Protein AF-B4W0B9-F1 (afdb_monomer_lite)

Sequence (135 aa):
MRQKIHHAFALITPGVWGSNKLSYRYPHHPSFPHQGLKMLTDRPIPYRYRIGESRPEDAEKQDYDSRKTGRLSRGRYAVPPGSVYVFKHPLNLTWWDFPDAWFPQEGFPLKHLGCGLCLPIDIKGLPPCTTKATA

pLDDT: mean 85.54, std 13.31, range [34.97, 98.0]

Foldseek 3Di:
DPDFAFFKKFFQAWAAFDADVAGDQWQPDPLDQPPPKDKDFDDWDKDKDWPFDDDPVLVPDPPRDSVVGTDIDDIYTTTHGGMMIGHLGTPRDALVRPPLSRHYDPDDSVVVVVHRHIDHDDDPPDDDRDYPPDD

Secondary structure (DSSP, 8-state):
----BSSEEEESS-B-EE-SS-EESS--STTS--TT-EEE--S-EEE--B-----GGGTTSTT--TTT--PBPPPEEEBPTT-EEE-SS---B-GGGS-GGGS--SSS-TTTTTTT-EEE---TTPPPP------

Organism: NCBI:txid118168

Radius of gyration: 18.35 Å; chains: 1; bounding box: 59×29×52 Å

Structure (mmCIF, N/CA/C/O backbone):
data_AF-B4W0B9-F1
#
_entry.id   AF-B4W0B9-F1
#
loop_
_atom_site.group_PDB
_atom_site.id
_atom_site.type_symbol
_atom_site.label_atom_id
_atom_site.label_alt_id
_atom_site.label_comp_id
_atom_site.label_asym_id
_atom_site.label_entity_id
_atom_site.label_seq_id
_atom_site.pdbx_PDB_ins_code
_atom_site.Cartn_x
_atom_site.Cartn_y
_atom_site.Cartn_z
_atom_site.occupancy
_atom_site.B_iso_or_equiv
_atom_site.auth_seq_id
_atom_site.auth_comp_id
_atom_site.auth_asym_id
_atom_site.auth_atom_id
_atom_site.pdbx_PDB_model_num
ATOM 1 N N . MET A 1 1 ? 1.453 -15.521 5.651 1.00 62.91 1 MET A N 1
ATOM 2 C CA . MET A 1 1 ? 0.643 -14.640 6.526 1.00 62.91 1 MET A CA 1
ATOM 3 C C . MET A 1 1 ? -0.810 -15.074 6.453 1.00 62.91 1 MET A C 1
ATOM 5 O O . MET A 1 1 ? -1.377 -14.978 5.377 1.00 62.91 1 MET A O 1
ATOM 9 N N . ARG A 1 2 ? -1.377 -15.599 7.545 1.00 87.69 2 ARG A N 1
ATOM 10 C CA . ARG A 1 2 ? -2.772 -16.094 7.598 1.00 87.69 2 ARG A CA 1
ATOM 11 C C . ARG A 1 2 ? -3.696 -15.234 8.469 1.00 87.69 2 ARG A C 1
ATOM 13 O O . ARG A 1 2 ? -4.902 -15.440 8.469 1.00 87.69 2 ARG A O 1
ATOM 20 N N . GLN A 1 3 ? -3.133 -14.291 9.222 1.00 92.56 3 GLN A N 1
ATOM 21 C CA . GLN A 1 3 ? -3.895 -13.422 10.110 1.00 92.56 3 GLN A CA 1
ATOM 22 C C . GLN A 1 3 ? -4.653 -12.375 9.292 1.00 92.56 3 GLN A C 1
ATOM 24 O O . GLN A 1 3 ? -4.065 -11.693 8.449 1.00 92.56 3 GLN A O 1
ATOM 29 N N . LYS A 1 4 ? -5.959 -12.270 9.541 1.00 95.00 4 LYS A N 1
ATOM 30 C CA . LYS A 1 4 ? -6.826 -11.283 8.899 1.00 95.00 4 LYS A CA 1
ATOM 31 C C . LYS A 1 4 ? -6.591 -9.901 9.487 1.00 95.00 4 LYS A C 1
ATOM 33 O O . LYS A 1 4 ? -6.358 -9.739 10.684 1.00 95.00 4 LYS A O 1
ATOM 38 N N . ILE A 1 5 ? -6.696 -8.902 8.626 1.00 94.56 5 ILE A N 1
ATOM 39 C CA . ILE A 1 5 ? -6.656 -7.501 9.013 1.00 94.56 5 ILE A CA 1
ATOM 40 C C . ILE A 1 5 ? -8.031 -7.139 9.561 1.00 94.56 5 ILE A C 1
ATOM 42 O O . ILE A 1 5 ? -9.010 -7.115 8.820 1.00 94.56 5 ILE A O 1
ATOM 46 N N . HIS A 1 6 ? -8.107 -6.844 1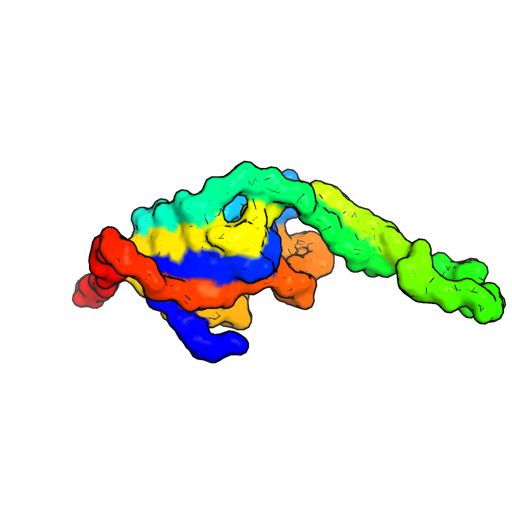0.854 1.00 93.19 6 HIS A N 1
ATOM 47 C CA . HIS A 1 6 ? -9.311 -6.277 11.449 1.00 93.19 6 HIS A CA 1
ATOM 48 C C . HIS A 1 6 ? -9.256 -4.755 11.353 1.00 93.19 6 HIS A C 1
ATOM 50 O O . HIS A 1 6 ? -9.818 -4.181 10.426 1.00 93.19 6 HIS A O 1
ATOM 56 N N . HIS A 1 7 ? -8.542 -4.103 12.268 1.00 94.75 7 HIS A N 1
ATOM 57 C CA . HIS A 1 7 ? -8.618 -2.655 12.429 1.00 94.75 7 HIS A CA 1
ATOM 58 C C . HIS A 1 7 ? -7.523 -1.884 11.686 1.00 94.75 7 HIS A C 1
ATOM 60 O O . HIS A 1 7 ? -7.801 -0.831 11.117 1.00 94.75 7 HIS A O 1
ATOM 66 N N . ALA A 1 8 ? -6.290 -2.393 11.669 1.00 96.38 8 ALA A N 1
ATOM 67 C CA . ALA A 1 8 ? -5.155 -1.694 11.082 1.00 96.38 8 ALA A CA 1
ATOM 68 C C . ALA A 1 8 ? -4.129 -2.651 10.466 1.00 96.38 8 ALA A C 1
ATOM 70 O O . ALA A 1 8 ? -4.033 -3.819 10.852 1.00 96.38 8 ALA A O 1
ATOM 71 N N . PHE A 1 9 ? -3.347 -2.140 9.516 1.00 97.06 9 PHE A N 1
ATOM 72 C CA . PHE A 1 9 ? -2.165 -2.823 8.992 1.00 97.06 9 PHE A CA 1
ATOM 73 C C . PHE A 1 9 ? -1.013 -1.851 8.732 1.00 97.06 9 PHE A C 1
ATOM 75 O O . PHE A 1 9 ? -1.236 -0.664 8.485 1.00 97.06 9 PHE A O 1
ATOM 82 N N . ALA A 1 10 ? 0.211 -2.379 8.720 1.00 97.75 10 ALA A N 1
ATOM 83 C CA . ALA A 1 10 ? 1.412 -1.685 8.266 1.00 97.75 10 ALA A CA 1
ATOM 84 C C . ALA A 1 10 ? 1.966 -2.321 6.987 1.00 97.75 10 ALA A C 1
ATOM 86 O O . ALA A 1 10 ? 2.004 -3.546 6.859 1.00 97.75 10 ALA A O 1
ATOM 87 N N . LEU A 1 11 ? 2.414 -1.490 6.046 1.00 97.69 11 LEU A N 1
ATOM 88 C CA . LEU A 1 11 ? 3.107 -1.944 4.842 1.00 97.69 11 LEU A CA 1
ATOM 89 C C . LEU A 1 11 ? 4.517 -2.447 5.170 1.00 97.69 11 LEU A C 1
ATOM 91 O O . LEU A 1 11 ? 5.279 -1.774 5.857 1.00 97.69 11 LEU A O 1
ATOM 95 N N . ILE A 1 12 ? 4.885 -3.597 4.614 1.00 96.94 12 ILE A N 1
ATOM 96 C CA . ILE A 1 12 ? 6.239 -4.169 4.667 1.00 96.94 12 ILE A CA 1
ATOM 97 C C . ILE A 1 12 ? 6.993 -3.893 3.362 1.00 96.94 12 ILE A C 1
ATOM 99 O O . ILE A 1 12 ? 8.213 -3.757 3.352 1.00 96.94 12 ILE A O 1
ATOM 103 N N . THR A 1 13 ? 6.263 -3.756 2.258 1.00 96.75 13 THR A N 1
ATOM 104 C CA . THR A 1 13 ? 6.794 -3.413 0.936 1.00 96.75 13 THR A CA 1
ATOM 105 C C . THR A 1 13 ? 6.108 -2.154 0.406 1.00 96.75 13 THR A C 1
ATOM 107 O O . THR A 1 13 ? 5.057 -1.763 0.922 1.00 96.75 13 THR A O 1
ATOM 110 N N . PRO A 1 14 ? 6.665 -1.491 -0.625 1.00 95.62 14 PRO A N 1
ATOM 111 C CA . PRO A 1 14 ? 6.023 -0.322 -1.207 1.00 95.62 14 PRO A CA 1
ATOM 112 C C . PRO A 1 14 ? 4.594 -0.627 -1.680 1.00 95.62 14 PRO A C 1
ATOM 114 O O . PRO A 1 14 ? 4.348 -1.603 -2.397 1.00 95.62 14 PRO A O 1
ATOM 117 N N . GLY A 1 15 ? 3.648 0.224 -1.286 1.00 95.19 15 GLY A N 1
ATOM 118 C CA . GLY A 1 15 ? 2.253 0.152 -1.707 1.00 95.19 15 GLY A CA 1
ATOM 119 C C . GLY A 1 15 ? 2.056 0.892 -3.023 1.00 95.19 15 GLY A C 1
ATOM 120 O O . GLY A 1 15 ? 2.220 2.112 -3.079 1.00 95.19 15 GLY A O 1
ATOM 121 N N . VAL A 1 16 ? 1.710 0.165 -4.084 1.00 93.75 16 VAL A N 1
ATOM 122 C CA . VAL A 1 16 ? 1.355 0.755 -5.380 1.00 93.75 16 VAL A CA 1
ATOM 123 C C . VAL A 1 16 ? -0.109 0.455 -5.651 1.00 93.75 16 VAL A C 1
ATOM 125 O O . VAL A 1 16 ? -0.482 -0.695 -5.873 1.00 93.75 16 VAL A O 1
ATOM 128 N N . TRP A 1 17 ? -0.924 1.503 -5.641 1.00 92.81 17 TRP A N 1
ATOM 129 C CA . TRP A 1 17 ? -2.377 1.408 -5.746 1.00 92.81 17 TRP A CA 1
ATOM 130 C C . TRP A 1 17 ? -2.881 2.212 -6.936 1.00 92.81 17 TRP A C 1
ATOM 132 O O . TRP A 1 17 ? -2.281 3.224 -7.303 1.00 92.81 17 TRP A O 1
ATOM 142 N N . GLY A 1 18 ? -4.022 1.822 -7.502 1.00 81.31 18 GLY A N 1
ATOM 143 C CA . GLY A 1 18 ? -4.681 2.628 -8.528 1.00 81.31 18 GLY A CA 1
ATOM 144 C C . GLY A 1 18 ? -4.309 2.270 -9.957 1.00 81.31 18 GLY A C 1
ATOM 145 O O . GLY A 1 18 ? -4.405 1.115 -10.348 1.00 81.31 18 GLY A O 1
ATOM 146 N N . SER A 1 19 ? -3.960 3.278 -10.761 1.00 76.81 19 SER A N 1
ATOM 147 C CA . SER A 1 19 ? -3.850 3.138 -12.216 1.00 76.81 19 SER A CA 1
ATOM 148 C C . SER A 1 19 ? -2.407 3.186 -12.718 1.00 76.81 19 SER A C 1
ATOM 150 O O . SER A 1 19 ? -1.428 3.339 -11.983 1.00 76.81 19 SER A O 1
ATOM 152 N N . ASN A 1 20 ? -2.247 3.072 -14.034 1.00 68.44 20 ASN A N 1
ATOM 153 C CA . ASN A 1 20 ? -0.931 3.101 -14.655 1.00 68.44 20 ASN A CA 1
ATOM 154 C C . ASN A 1 20 ? -0.288 4.479 -14.649 1.00 68.44 20 ASN A C 1
ATOM 156 O O . ASN A 1 20 ? 0.935 4.576 -14.546 1.00 68.44 20 ASN A O 1
ATOM 160 N N . LYS A 1 21 ? -1.095 5.534 -14.739 1.00 70.94 21 LYS A N 1
ATOM 161 C CA . LYS A 1 21 ? -0.611 6.915 -14.824 1.00 70.94 21 LYS A CA 1
ATOM 162 C C . LYS A 1 21 ? -0.321 7.500 -13.446 1.00 70.94 21 LYS A C 1
ATOM 164 O O . LYS A 1 21 ? 0.611 8.282 -13.307 1.00 70.94 21 LYS A O 1
ATOM 169 N N . LEU A 1 22 ? -1.099 7.095 -12.443 1.00 73.69 22 LEU A N 1
ATOM 170 C CA . LEU A 1 22 ? -1.046 7.645 -11.096 1.00 73.69 22 LEU A CA 1
ATOM 171 C C . LEU A 1 22 ? -1.087 6.518 -10.072 1.00 73.69 22 LEU A C 1
ATOM 173 O O . LEU A 1 22 ? -1.994 5.687 -10.089 1.00 73.69 22 LEU A O 1
ATOM 177 N N . SER A 1 23 ? -0.107 6.535 -9.174 1.00 84.62 23 SER A N 1
ATOM 178 C CA . SER A 1 23 ? -0.131 5.723 -7.966 1.00 84.62 23 SER A CA 1
ATOM 179 C C . SER A 1 23 ? -0.792 6.522 -6.853 1.00 84.62 23 SER A C 1
ATOM 181 O O . SER A 1 23 ? -0.352 7.631 -6.536 1.00 84.62 23 SER A O 1
ATOM 183 N N . TYR A 1 24 ? -1.871 5.983 -6.297 1.00 91.25 24 TYR A N 1
ATOM 184 C CA . TYR A 1 24 ? -2.615 6.618 -5.214 1.00 91.25 24 TYR A CA 1
ATOM 185 C C . TYR A 1 24 ? -2.108 6.149 -3.851 1.00 91.25 24 TYR A C 1
ATOM 187 O O . TYR A 1 24 ? -1.387 5.159 -3.734 1.00 91.25 24 TYR A O 1
ATOM 195 N N . ARG A 1 25 ? -2.522 6.844 -2.785 1.00 92.69 25 ARG A N 1
ATOM 196 C CA . ARG A 1 25 ? -2.187 6.431 -1.414 1.00 92.69 25 ARG A CA 1
ATOM 197 C C . ARG A 1 25 ? -2.973 5.204 -0.952 1.00 92.69 25 ARG A C 1
ATOM 199 O O . ARG A 1 25 ? -2.548 4.527 -0.027 1.00 92.69 25 ARG A O 1
ATOM 206 N N . TYR A 1 26 ? -4.106 4.909 -1.572 1.00 94.00 26 TYR A N 1
ATOM 207 C CA . TYR A 1 26 ? -4.925 3.728 -1.308 1.00 94.00 26 TYR A CA 1
ATOM 208 C C . TYR A 1 26 ? -5.701 3.343 -2.576 1.00 94.00 26 TYR A C 1
ATOM 210 O O . TYR A 1 26 ? -5.819 4.168 -3.486 1.00 94.00 26 TYR A O 1
ATOM 218 N N . PRO A 1 27 ? -6.242 2.118 -2.667 1.00 93.38 27 PRO A N 1
ATOM 219 C CA . PRO A 1 27 ? -7.095 1.717 -3.781 1.00 93.38 27 PRO A CA 1
ATOM 220 C C . PRO A 1 27 ? -8.335 2.609 -3.894 1.00 93.38 27 PRO A C 1
ATOM 222 O O . PRO A 1 27 ? -9.084 2.753 -2.935 1.00 93.38 27 PRO A O 1
ATOM 225 N N . HIS A 1 28 ? -8.596 3.182 -5.069 1.00 90.44 28 HIS A N 1
ATOM 226 C CA . HIS A 1 28 ? -9.819 3.962 -5.336 1.00 90.44 28 HIS A CA 1
ATOM 227 C C . HIS A 1 28 ? -11.011 3.084 -5.764 1.00 90.44 28 HIS A C 1
ATOM 229 O O . HIS A 1 28 ? -12.064 3.593 -6.134 1.00 90.44 28 HIS A O 1
ATOM 235 N N . HIS A 1 29 ? -10.854 1.759 -5.729 1.00 91.50 29 HIS A N 1
ATOM 236 C CA . HIS A 1 29 ? -11.908 0.823 -6.099 1.00 91.50 29 HIS A CA 1
ATOM 237 C C . HIS A 1 29 ? -13.073 0.873 -5.086 1.00 91.50 29 HIS A C 1
ATOM 239 O O . HIS A 1 29 ? -12.796 0.915 -3.886 1.00 91.50 29 HIS A O 1
ATOM 245 N N . PRO A 1 30 ? -14.354 0.796 -5.508 1.00 91.38 30 PRO A N 1
ATOM 246 C CA . PRO A 1 30 ? -15.508 0.904 -4.602 1.00 91.38 30 PRO A CA 1
ATOM 247 C C . PRO A 1 30 ? -15.560 -0.142 -3.480 1.00 91.38 30 PRO A C 1
ATOM 249 O O . PRO A 1 30 ? -16.153 0.098 -2.434 1.00 91.38 30 PRO A O 1
ATOM 252 N N . SER A 1 31 ? -14.938 -1.308 -3.681 1.00 91.75 31 SER A N 1
ATOM 253 C CA . SER A 1 31 ? -14.851 -2.347 -2.642 1.00 91.75 31 SER A CA 1
ATOM 254 C C . SER A 1 31 ? -13.835 -2.042 -1.536 1.00 91.75 31 SER A C 1
ATOM 256 O O . SER A 1 31 ? -13.812 -2.745 -0.528 1.00 91.75 31 SER A O 1
ATOM 258 N N . PHE A 1 32 ? -12.984 -1.026 -1.706 1.00 92.94 32 PHE A N 1
ATOM 259 C CA . PHE A 1 32 ? -12.037 -0.620 -0.677 1.00 92.94 32 PHE A CA 1
ATOM 260 C C . PHE A 1 32 ? -12.726 0.308 0.341 1.00 92.94 32 PHE A C 1
ATOM 262 O O . PHE A 1 32 ? -13.384 1.269 -0.055 1.00 92.94 32 PHE A O 1
ATOM 269 N N . PRO A 1 33 ? -12.598 0.069 1.658 1.00 92.31 33 PRO A N 1
ATOM 270 C CA . PRO A 1 33 ? -13.306 0.855 2.667 1.00 92.31 33 PRO A CA 1
ATOM 271 C C . PRO A 1 33 ? -12.681 2.247 2.858 1.00 92.31 33 PRO A C 1
ATOM 273 O O . PRO A 1 33 ? -11.799 2.446 3.692 1.00 92.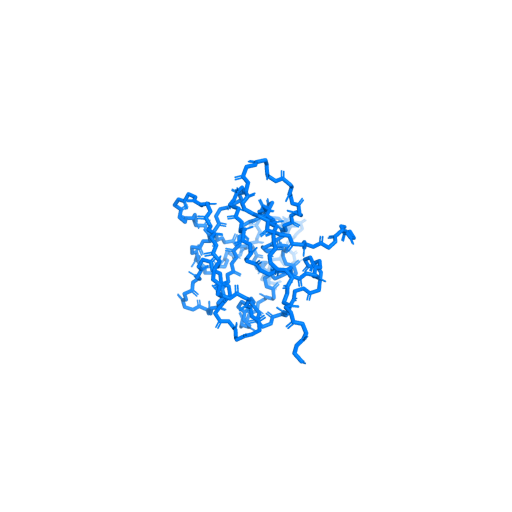31 33 PRO A O 1
ATOM 276 N N . HIS A 1 34 ? -13.168 3.238 2.105 1.00 91.19 34 HIS A N 1
ATOM 277 C CA . HIS A 1 34 ? -12.713 4.634 2.220 1.00 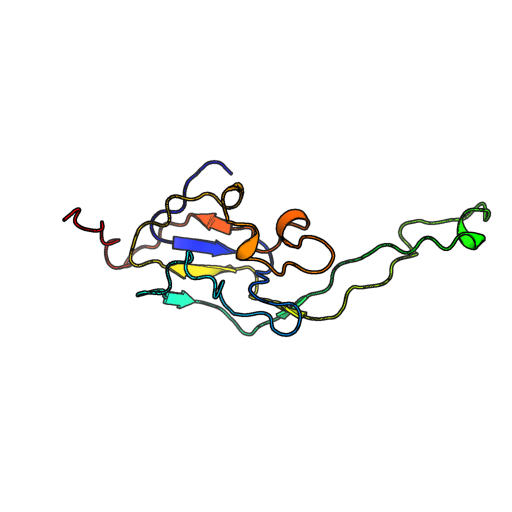91.19 34 HIS A CA 1
ATOM 278 C C . HIS A 1 34 ? -13.260 5.356 3.454 1.00 91.19 34 HIS A C 1
ATOM 280 O O . HIS A 1 34 ? -12.609 6.250 3.997 1.00 91.19 34 HIS A O 1
ATOM 286 N N . GLN A 1 35 ? -14.465 4.998 3.902 1.00 90.19 35 GLN A N 1
ATOM 287 C CA . GLN A 1 35 ? -15.151 5.735 4.959 1.00 90.19 35 GLN A CA 1
ATOM 288 C C . GLN A 1 35 ? -14.407 5.621 6.295 1.00 90.19 35 GLN A C 1
ATOM 290 O O . GLN A 1 35 ? -14.294 4.546 6.882 1.00 90.19 35 GLN A O 1
ATOM 295 N N . GLY A 1 36 ? -13.942 6.763 6.806 1.00 89.06 36 GLY A N 1
ATOM 296 C CA . GLY A 1 36 ? -13.216 6.822 8.074 1.00 89.06 36 GLY A CA 1
ATOM 297 C C . GLY A 1 36 ? -11.814 6.208 8.022 1.00 89.06 36 GLY A C 1
ATOM 298 O O . GLY A 1 36 ? -11.239 5.976 9.082 1.00 89.06 36 GLY A O 1
ATOM 299 N N . LEU A 1 37 ? -11.262 5.966 6.826 1.00 94.06 37 LEU A N 1
ATOM 300 C CA . LEU A 1 37 ? -9.870 5.564 6.659 1.00 94.06 37 LEU A CA 1
ATOM 301 C C . LEU A 1 37 ? -8.941 6.657 7.199 1.00 94.06 37 LEU A C 1
ATOM 303 O O . LEU A 1 37 ? -9.043 7.827 6.819 1.00 94.06 37 LEU A O 1
ATOM 307 N N . LYS A 1 38 ? -8.002 6.264 8.055 1.00 94.88 38 LYS A N 1
ATOM 308 C CA . LYS A 1 38 ? -6.887 7.106 8.493 1.00 94.88 38 LYS A CA 1
ATOM 309 C C . LYS A 1 38 ? -5.580 6.463 8.060 1.00 94.88 38 LYS A C 1
ATOM 311 O O . LYS A 1 38 ? -5.479 5.241 7.977 1.00 94.88 38 LYS A O 1
ATOM 316 N N . MET A 1 39 ? -4.590 7.294 7.763 1.00 95.50 39 MET A N 1
ATOM 317 C CA . MET A 1 39 ? -3.291 6.825 7.303 1.00 95.50 39 MET A CA 1
ATOM 318 C C . MET A 1 39 ? -2.176 7.657 7.914 1.00 95.50 39 MET A C 1
ATOM 320 O O . MET A 1 39 ? -2.244 8.886 7.889 1.00 95.50 39 MET A O 1
ATOM 324 N N . LEU A 1 40 ? -1.150 6.974 8.408 1.00 96.06 40 LEU A N 1
ATOM 325 C CA . LEU A 1 40 ? 0.126 7.567 8.778 1.00 96.06 40 LEU A CA 1
ATOM 326 C C . LEU A 1 40 ? 1.157 7.109 7.748 1.00 96.06 40 LEU A C 1
ATOM 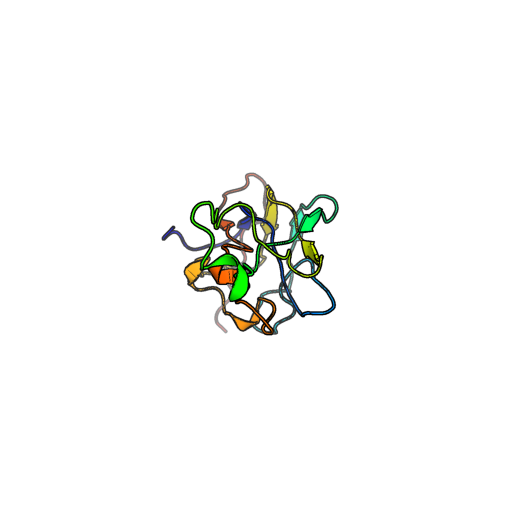328 O O . LEU A 1 40 ? 1.448 5.922 7.641 1.00 96.06 40 LEU A O 1
ATOM 332 N N . THR A 1 41 ? 1.661 8.040 6.948 1.00 96.81 41 THR A N 1
ATOM 333 C CA . THR A 1 41 ? 2.605 7.766 5.859 1.00 96.81 41 THR A CA 1
ATOM 334 C C . THR A 1 41 ? 3.577 8.925 5.741 1.00 96.81 41 THR A C 1
ATOM 336 O O . THR A 1 41 ? 3.190 10.079 5.931 1.00 96.81 41 THR A O 1
ATOM 339 N N . ASP A 1 42 ? 4.815 8.619 5.371 1.00 96.12 42 ASP A N 1
ATOM 340 C CA . ASP A 1 42 ? 5.786 9.625 4.949 1.00 96.12 42 ASP A CA 1
ATOM 341 C C . ASP A 1 42 ? 5.545 10.027 3.476 1.00 96.12 42 ASP A C 1
ATOM 343 O O . ASP A 1 42 ? 4.568 9.604 2.835 1.00 96.12 42 ASP A O 1
ATOM 347 N N . ARG A 1 43 ? 6.430 10.864 2.932 1.00 95.31 43 ARG A N 1
ATOM 348 C CA . ARG A 1 43 ? 6.470 11.271 1.530 1.00 95.31 43 ARG A CA 1
ATOM 349 C C . ARG A 1 43 ? 6.548 10.048 0.605 1.00 95.31 43 ARG A C 1
ATOM 351 O O . ARG A 1 43 ? 7.201 9.056 0.927 1.00 95.31 43 ARG A O 1
ATOM 358 N N . PRO A 1 44 ? 5.903 10.116 -0.572 1.00 94.44 44 PRO A N 1
ATOM 359 C CA . PRO A 1 44 ? 5.957 9.031 -1.539 1.00 94.44 44 PRO A CA 1
ATOM 360 C C . PRO A 1 44 ? 7.388 8.792 -2.033 1.00 94.44 44 PRO A C 1
ATOM 362 O O . PRO A 1 44 ? 8.134 9.740 -2.281 1.00 94.44 44 PRO A O 1
ATOM 365 N N . ILE A 1 45 ? 7.740 7.524 -2.247 1.00 94.88 45 ILE A N 1
ATOM 366 C CA . ILE A 1 45 ? 9.073 7.106 -2.705 1.00 94.88 45 ILE A CA 1
ATOM 367 C C . ILE A 1 45 ? 9.047 6.659 -4.171 1.00 94.88 45 ILE A C 1
ATOM 369 O O . ILE A 1 45 ? 8.028 6.136 -4.628 1.00 94.88 45 ILE A O 1
ATOM 373 N N . PRO A 1 46 ? 10.136 6.835 -4.939 1.00 93.12 46 PRO A N 1
ATOM 374 C CA . PRO A 1 46 ? 10.228 6.267 -6.276 1.00 93.12 46 PRO A CA 1
ATOM 375 C C . PRO A 1 46 ? 10.297 4.734 -6.206 1.00 93.12 46 PRO A C 1
ATOM 377 O O . PRO A 1 46 ? 11.034 4.162 -5.409 1.00 93.12 46 PRO A O 1
ATOM 380 N N . TYR A 1 47 ? 9.556 4.065 -7.082 1.00 91.12 47 TYR A N 1
ATOM 381 C CA . TYR A 1 47 ? 9.507 2.614 -7.205 1.00 91.12 47 TYR A CA 1
ATOM 382 C C . TYR A 1 47 ? 9.650 2.194 -8.671 1.00 91.12 47 TYR A C 1
ATOM 384 O O . TYR A 1 47 ? 8.977 2.726 -9.564 1.00 91.12 47 TYR A O 1
ATOM 392 N N . ARG A 1 48 ? 10.547 1.233 -8.910 1.00 89.50 48 ARG A N 1
ATOM 393 C CA . ARG A 1 48 ? 10.792 0.563 -10.193 1.00 89.50 48 ARG A CA 1
ATOM 394 C C . ARG A 1 48 ? 11.106 -0.904 -9.929 1.00 89.50 48 ARG A C 1
ATOM 396 O O . ARG A 1 48 ? 11.737 -1.223 -8.926 1.00 89.50 48 ARG A O 1
ATOM 403 N N . TYR A 1 49 ? 10.720 -1.771 -10.853 1.00 86.12 49 TYR A N 1
ATOM 404 C CA . TYR A 1 49 ? 11.075 -3.188 -10.835 1.00 86.12 49 TYR A CA 1
ATOM 405 C C . TYR A 1 49 ? 11.831 -3.560 -12.112 1.00 86.12 49 TYR A C 1
ATOM 407 O O . TYR A 1 49 ? 11.765 -2.847 -13.116 1.00 86.12 49 TYR A O 1
ATOM 415 N N . ARG A 1 50 ? 12.587 -4.658 -12.070 1.00 84.75 50 ARG A N 1
ATOM 416 C CA . ARG A 1 50 ? 13.279 -5.191 -13.250 1.00 84.75 50 ARG A CA 1
ATOM 417 C C . ARG A 1 50 ? 12.288 -5.994 -14.085 1.00 84.75 50 ARG A C 1
ATOM 419 O O . ARG A 1 50 ? 11.587 -6.838 -13.541 1.00 84.75 50 ARG A O 1
ATOM 426 N N . ILE A 1 51 ? 12.236 -5.718 -15.384 1.00 78.81 51 ILE A N 1
ATOM 427 C CA . ILE A 1 51 ? 11.362 -6.427 -16.333 1.00 78.81 51 ILE A CA 1
ATOM 428 C C . ILE A 1 51 ? 12.098 -7.619 -16.973 1.00 78.81 51 ILE A C 1
ATOM 430 O O . ILE A 1 51 ? 11.456 -8.527 -17.488 1.00 78.81 51 ILE A O 1
ATOM 434 N N . GLY A 1 52 ? 13.433 -7.654 -16.876 1.00 72.44 52 GLY A N 1
ATOM 435 C CA . GLY A 1 52 ? 14.268 -8.570 -17.655 1.00 72.44 52 GLY A CA 1
ATOM 436 C C . GLY A 1 52 ? 14.320 -8.128 -19.121 1.00 72.44 52 GLY A C 1
ATOM 437 O O . GLY A 1 52 ? 13.361 -7.569 -19.650 1.00 72.44 52 GLY A O 1
ATOM 438 N N . GLU A 1 53 ? 15.466 -8.298 -19.770 1.00 66.00 53 GLU A N 1
ATOM 439 C CA . GLU A 1 53 ? 15.597 -8.087 -21.215 1.00 66.00 53 GLU A CA 1
ATOM 440 C C . GLU A 1 53 ? 16.705 -9.005 -21.726 1.00 66.00 53 GLU A C 1
ATOM 442 O O . GLU A 1 53 ? 17.883 -8.685 -21.613 1.00 66.00 53 GLU A O 1
ATOM 447 N N . SER A 1 54 ? 16.330 -10.174 -22.240 1.00 56.97 54 SER A N 1
ATOM 448 C CA . SER A 1 54 ? 17.257 -11.051 -22.954 1.00 56.97 54 SER A CA 1
ATOM 449 C C . SER A 1 54 ? 17.185 -10.682 -24.430 1.00 56.97 54 SER A C 1
ATOM 451 O O . SER A 1 54 ? 16.157 -10.909 -25.069 1.00 56.97 54 SER A O 1
ATOM 453 N N . ARG A 1 55 ? 18.244 -10.077 -24.979 1.00 63.06 55 ARG A N 1
ATOM 454 C CA . ARG A 1 55 ? 18.353 -9.929 -26.433 1.00 63.06 55 ARG A CA 1
ATOM 455 C C . ARG A 1 55 ? 18.750 -11.284 -27.030 1.00 63.06 55 ARG A C 1
ATOM 457 O O . ARG A 1 55 ? 19.592 -11.955 -26.434 1.00 63.06 55 ARG A O 1
ATOM 464 N N . PRO A 1 56 ? 18.191 -11.693 -28.183 1.00 62.25 56 PRO A N 1
ATOM 465 C CA . PRO A 1 56 ? 18.533 -12.974 -28.816 1.00 62.25 56 PRO A CA 1
ATOM 466 C C . PRO A 1 56 ? 20.044 -13.127 -29.055 1.00 62.25 56 PRO A C 1
ATOM 468 O O . PRO A 1 56 ? 20.625 -14.172 -28.804 1.00 62.25 56 PRO A O 1
ATOM 471 N N . GLU A 1 57 ? 20.680 -12.027 -29.445 1.00 65.81 57 GLU A N 1
ATOM 472 C CA . GLU A 1 57 ? 22.116 -11.858 -29.706 1.00 65.81 57 GLU A CA 1
ATOM 473 C C . GLU A 1 57 ? 23.020 -11.967 -28.461 1.00 65.81 57 GLU A C 1
ATOM 475 O O . GLU A 1 57 ? 24.231 -12.154 -28.586 1.00 65.81 57 GLU A O 1
ATOM 480 N N . ASP A 1 58 ? 22.459 -11.886 -27.251 1.00 60.94 58 ASP A N 1
ATOM 481 C CA . ASP A 1 58 ? 23.210 -12.072 -26.006 1.00 60.94 58 ASP A CA 1
ATOM 482 C C . ASP A 1 58 ? 23.154 -13.521 -25.492 1.00 60.94 58 ASP A C 1
ATOM 484 O O . ASP A 1 58 ? 23.978 -13.886 -24.659 1.00 60.94 58 ASP A O 1
ATOM 488 N N . ALA A 1 59 ? 22.248 -14.364 -26.009 1.00 61.62 59 ALA A N 1
ATOM 489 C CA . ALA A 1 59 ? 22.108 -15.765 -25.595 1.00 61.62 59 ALA A CA 1
ATOM 490 C C . ALA A 1 59 ? 23.237 -16.680 -26.115 1.00 61.62 59 ALA A C 1
ATOM 492 O O . ALA A 1 59 ? 23.492 -17.728 -25.526 1.00 61.62 59 ALA A O 1
ATOM 493 N N . GLU A 1 60 ? 23.922 -16.286 -27.195 1.00 63.84 60 GLU A N 1
ATOM 494 C CA . GLU A 1 60 ? 25.013 -17.061 -27.811 1.00 63.84 60 GLU A CA 1
ATOM 495 C C . GLU A 1 60 ? 26.404 -16.736 -27.236 1.00 63.84 60 GLU A C 1
ATOM 497 O O . GLU A 1 60 ? 27.373 -17.453 -27.495 1.00 63.84 60 GLU A O 1
ATOM 502 N N . LYS A 1 61 ? 26.540 -15.676 -26.427 1.00 66.75 61 LYS A N 1
ATOM 503 C CA . LYS A 1 61 ? 27.820 -15.324 -25.796 1.00 66.75 61 LYS A CA 1
ATOM 504 C C . LYS A 1 61 ? 28.056 -16.217 -24.578 1.00 66.75 61 LYS A C 1
ATOM 506 O O . LYS A 1 61 ? 27.253 -16.226 -23.650 1.00 66.75 61 LYS A O 1
ATOM 511 N N . GLN A 1 62 ? 29.202 -16.903 -24.539 1.00 63.22 62 GLN A N 1
ATOM 512 C CA . GLN A 1 62 ? 29.607 -17.782 -23.425 1.00 63.22 62 GLN A CA 1
ATOM 513 C C . GLN A 1 62 ? 29.635 -17.089 -22.046 1.00 63.22 62 GLN A C 1
ATOM 515 O O . GLN A 1 62 ? 29.587 -17.775 -21.031 1.00 63.22 62 GLN A O 1
ATOM 520 N N . ASP A 1 63 ? 29.672 -15.753 -22.005 1.00 65.50 63 ASP A N 1
ATOM 521 C CA . ASP A 1 63 ? 29.739 -14.938 -20.783 1.00 65.50 63 ASP A CA 1
ATOM 522 C C . ASP A 1 63 ? 28.409 -14.202 -20.475 1.00 65.50 63 ASP A C 1
ATOM 524 O O . ASP A 1 63 ? 28.383 -13.131 -19.861 1.00 65.50 63 ASP A O 1
ATOM 528 N N . TYR A 1 64 ? 27.276 -14.739 -20.957 1.00 62.22 64 TYR A N 1
ATOM 529 C CA . TYR A 1 64 ? 25.942 -14.184 -20.707 1.00 62.22 64 TYR A CA 1
ATOM 530 C C . TYR A 1 64 ? 25.584 -14.210 -19.213 1.00 62.22 64 TYR A C 1
ATOM 532 O O . TYR A 1 64 ? 25.214 -15.241 -18.648 1.00 62.22 64 TYR A O 1
ATOM 540 N N . ASP A 1 65 ? 25.624 -13.041 -18.571 1.00 63.50 65 ASP A N 1
ATOM 541 C CA . ASP A 1 65 ? 25.116 -12.857 -17.213 1.00 63.50 65 ASP A CA 1
ATOM 542 C C . ASP A 1 65 ? 23.691 -12.286 -17.249 1.00 63.50 65 ASP A C 1
ATOM 544 O O . ASP A 1 65 ? 23.467 -11.080 -17.412 1.00 63.50 65 ASP A O 1
ATOM 548 N N . SER A 1 66 ? 22.710 -13.164 -17.039 1.00 58.34 66 SER A N 1
ATOM 549 C CA . SER A 1 66 ? 21.286 -12.814 -16.903 1.00 58.34 66 SER A CA 1
ATOM 550 C C . SER A 1 66 ? 20.995 -11.783 -15.799 1.00 58.34 66 SER A C 1
ATOM 552 O O . SER A 1 66 ? 19.921 -11.184 -15.786 1.00 58.34 66 SER A O 1
ATOM 554 N N . ARG A 1 67 ? 21.937 -11.529 -14.875 1.00 60.16 67 ARG A N 1
ATOM 555 C CA . ARG A 1 67 ? 21.805 -10.499 -13.830 1.00 60.16 67 ARG A CA 1
ATOM 556 C C . ARG A 1 67 ? 22.262 -9.109 -14.285 1.00 60.16 67 ARG A C 1
ATOM 558 O O . ARG A 1 67 ? 21.889 -8.126 -13.643 1.00 60.16 67 ARG A O 1
ATOM 565 N N . LYS A 1 68 ? 23.049 -9.010 -15.366 1.00 59.50 68 LYS A N 1
ATOM 566 C CA . LYS A 1 68 ? 23.553 -7.737 -15.928 1.00 59.50 68 LYS A CA 1
ATOM 567 C C . LYS A 1 68 ? 22.604 -7.107 -16.944 1.00 59.50 68 LYS A C 1
ATOM 569 O O . LYS A 1 68 ? 22.696 -5.910 -17.201 1.00 59.50 68 LYS A O 1
ATOM 574 N N . THR A 1 69 ? 21.678 -7.882 -17.496 1.00 56.84 69 THR A N 1
ATOM 575 C CA . THR A 1 69 ? 20.713 -7.426 -18.498 1.00 56.84 69 THR A CA 1
ATOM 576 C C . THR A 1 69 ? 19.340 -7.244 -17.852 1.00 56.84 69 THR A C 1
ATOM 578 O O . THR A 1 69 ? 18.740 -8.169 -17.312 1.00 56.84 69 THR A O 1
ATOM 581 N N . GLY A 1 70 ? 18.827 -6.012 -17.830 1.00 68.50 70 GLY A N 1
ATOM 582 C CA . GLY A 1 70 ? 17.521 -5.772 -17.223 1.00 68.50 70 GLY A CA 1
ATOM 583 C C . GLY A 1 70 ? 17.031 -4.345 -17.359 1.00 68.50 70 GLY A C 1
ATOM 584 O O . GLY A 1 70 ? 17.409 -3.467 -16.581 1.00 68.50 70 GLY A O 1
ATOM 585 N N . ARG A 1 71 ? 16.103 -4.133 -18.294 1.00 80.44 71 ARG A N 1
ATOM 586 C CA . ARG A 1 71 ? 15.349 -2.885 -18.388 1.00 80.44 71 ARG A CA 1
ATOM 587 C C . ARG A 1 71 ? 14.540 -2.664 -17.112 1.00 80.44 71 ARG A C 1
ATOM 589 O O . ARG A 1 71 ? 13.804 -3.545 -16.655 1.00 80.44 71 ARG A O 1
ATOM 596 N N . LEU A 1 72 ? 14.663 -1.472 -16.536 1.00 83.50 72 LEU A N 1
ATOM 597 C CA . LEU A 1 72 ? 13.807 -1.050 -15.432 1.00 83.50 72 LEU A CA 1
ATOM 598 C C . LEU A 1 72 ? 12.421 -0.673 -15.952 1.00 83.50 72 LEU A C 1
ATOM 600 O O . LEU A 1 72 ? 12.271 -0.104 -17.033 1.00 83.50 72 LEU A O 1
ATOM 604 N N . SER A 1 73 ? 11.406 -0.931 -15.138 1.00 84.88 73 SER A N 1
ATOM 605 C CA . SER A 1 73 ? 10.053 -0.463 -15.390 1.00 84.88 73 SER A CA 1
ATOM 606 C C . SER A 1 73 ? 9.976 1.064 -15.421 1.00 84.88 73 SER A C 1
ATOM 608 O O . SER A 1 73 ? 10.851 1.786 -14.919 1.00 84.88 73 SER A O 1
ATOM 610 N N . ARG A 1 74 ? 8.855 1.576 -15.945 1.00 83.50 74 ARG A N 1
ATOM 611 C CA . ARG A 1 74 ? 8.493 2.985 -15.770 1.00 83.50 74 ARG A CA 1
ATOM 612 C C . ARG A 1 74 ? 8.476 3.324 -14.277 1.00 83.50 74 ARG A C 1
ATOM 614 O O . ARG A 1 74 ? 7.918 2.568 -13.479 1.00 83.50 74 ARG A O 1
ATOM 621 N N . GLY A 1 75 ? 9.096 4.451 -13.926 1.00 85.75 75 GLY A N 1
ATOM 622 C CA . GLY A 1 75 ? 9.102 4.977 -12.563 1.00 85.75 75 GLY A CA 1
ATOM 623 C C . GLY A 1 75 ? 7.699 5.317 -12.086 1.00 85.75 75 GLY A C 1
ATOM 624 O O . GLY A 1 75 ? 6.895 5.865 -12.840 1.00 85.75 75 GLY A O 1
ATOM 625 N N . ARG A 1 76 ? 7.412 4.974 -10.833 1.00 87.38 76 ARG A N 1
ATOM 626 C CA . ARG A 1 76 ? 6.157 5.285 -10.148 1.00 87.38 76 ARG A CA 1
ATOM 627 C C . ARG A 1 76 ? 6.476 5.844 -8.774 1.00 87.38 76 ARG A C 1
ATOM 629 O O . ARG A 1 76 ? 7.500 5.497 -8.201 1.00 87.38 76 ARG A O 1
ATOM 636 N N . TYR A 1 77 ? 5.592 6.668 -8.240 1.00 91.19 77 TYR A N 1
ATOM 637 C CA . TYR A 1 77 ? 5.604 6.951 -6.811 1.00 91.19 77 TYR A CA 1
ATOM 638 C C . TYR A 1 77 ? 4.874 5.830 -6.075 1.00 91.19 77 TYR A C 1
ATOM 640 O O . TYR A 1 77 ? 3.895 5.298 -6.583 1.00 91.19 77 TYR A O 1
ATOM 648 N N . ALA A 1 78 ? 5.348 5.433 -4.908 1.00 94.38 78 ALA A N 1
ATOM 649 C CA . ALA A 1 78 ? 4.734 4.401 -4.088 1.00 94.38 78 ALA A CA 1
ATOM 650 C C . ALA A 1 78 ? 4.588 4.904 -2.656 1.00 94.38 78 ALA A C 1
ATOM 652 O O . ALA A 1 78 ? 5.348 5.764 -2.201 1.00 94.38 78 ALA A O 1
ATOM 653 N N . VAL A 1 79 ? 3.612 4.348 -1.949 1.00 96.75 79 VAL A N 1
ATOM 654 C CA . VAL A 1 79 ? 3.504 4.518 -0.504 1.00 96.75 79 VAL A CA 1
ATOM 655 C C . VAL A 1 79 ? 4.675 3.769 0.138 1.00 96.75 79 VAL A C 1
ATOM 657 O O . VAL A 1 79 ? 4.865 2.589 -0.181 1.00 96.75 79 VAL A O 1
ATOM 660 N N . PRO A 1 80 ? 5.491 4.416 0.986 1.00 97.06 80 PRO A N 1
ATOM 661 C CA . PRO A 1 80 ? 6.671 3.776 1.543 1.00 97.06 80 PRO A CA 1
ATOM 662 C C . PRO A 1 80 ? 6.306 2.626 2.497 1.00 97.06 80 PRO A C 1
ATOM 664 O O . PRO A 1 80 ? 5.254 2.672 3.151 1.00 97.06 80 PRO A O 1
ATOM 667 N N . PRO A 1 81 ? 7.180 1.610 2.625 1.00 97.44 81 PRO A N 1
ATOM 668 C CA . PRO A 1 81 ? 7.125 0.661 3.733 1.00 97.44 81 PRO A CA 1
ATOM 669 C C . PRO A 1 81 ? 7.060 1.382 5.086 1.00 97.44 81 PRO A C 1
ATOM 671 O O . PRO A 1 81 ? 7.583 2.483 5.237 1.00 97.44 81 PRO A O 1
ATOM 674 N N . GLY A 1 82 ? 6.405 0.768 6.066 1.00 97.31 82 GLY A N 1
ATOM 675 C CA . GLY A 1 82 ? 6.140 1.363 7.377 1.00 97.31 82 GLY A CA 1
ATOM 676 C C . GLY A 1 82 ? 4.887 2.240 7.428 1.00 97.31 82 GLY A C 1
ATOM 677 O O . GLY A 1 82 ? 4.445 2.590 8.518 1.00 97.31 82 GLY A O 1
ATOM 678 N N . SER A 1 83 ? 4.267 2.556 6.286 1.00 98.00 83 SER A N 1
ATOM 679 C CA . SER A 1 83 ? 2.998 3.292 6.283 1.00 98.00 83 SER A CA 1
ATOM 680 C C . SER A 1 83 ? 1.879 2.463 6.902 1.00 98.00 83 SER A C 1
ATOM 682 O O . SER A 1 83 ? 1.724 1.277 6.596 1.00 98.00 83 SER A O 1
ATOM 684 N N . VAL A 1 84 ? 1.080 3.108 7.746 1.00 97.81 84 VAL A N 1
ATOM 685 C CA . VAL A 1 84 ? 0.020 2.485 8.539 1.00 97.81 84 VAL A CA 1
ATOM 686 C C . VAL A 1 84 ? -1.344 2.937 8.045 1.00 97.81 84 VAL A C 1
ATOM 688 O O . VAL A 1 84 ? -1.584 4.129 7.862 1.00 97.81 84 VAL A O 1
ATOM 691 N N . TYR A 1 85 ? -2.250 1.977 7.887 1.00 97.06 85 TYR A N 1
ATOM 692 C CA . TYR A 1 85 ? -3.642 2.180 7.506 1.00 97.06 85 TYR A CA 1
ATOM 693 C C . TYR A 1 85 ? -4.531 1.753 8.667 1.00 97.06 85 TYR A C 1
ATOM 695 O O . TYR A 1 85 ? -4.358 0.659 9.199 1.00 97.06 85 TYR A O 1
ATOM 703 N N . VAL A 1 86 ? -5.486 2.602 9.042 1.00 96.50 86 VAL A N 1
ATOM 704 C CA . VAL A 1 86 ? -6.457 2.347 10.112 1.00 96.50 86 VAL A CA 1
ATOM 705 C C . VAL A 1 86 ? -7.863 2.475 9.544 1.00 96.50 86 VAL A C 1
ATOM 707 O O . VAL A 1 86 ? -8.231 3.510 8.982 1.00 96.50 86 VAL A O 1
ATOM 710 N N . PHE A 1 87 ? -8.655 1.422 9.705 1.00 95.00 87 PHE A N 1
ATOM 711 C CA . PHE A 1 87 ? -10.001 1.305 9.171 1.00 95.00 87 PHE A CA 1
ATOM 712 C C . PHE A 1 87 ? -11.046 1.492 10.260 1.00 95.00 87 PHE A C 1
ATOM 714 O O . PHE A 1 87 ? -10.960 0.921 11.347 1.00 95.00 87 PHE A O 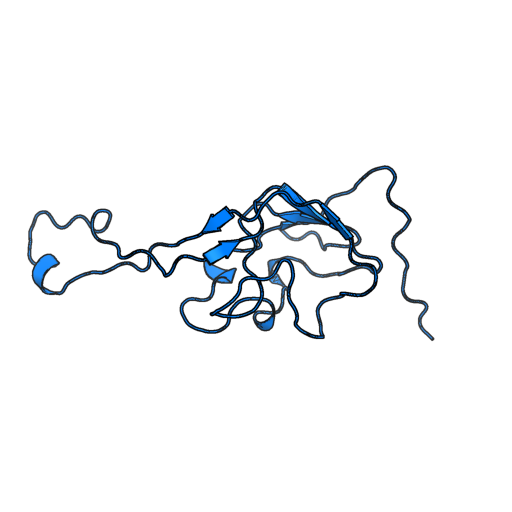1
ATOM 721 N N . LYS A 1 88 ? -12.106 2.233 9.930 1.00 92.88 88 LYS A N 1
ATOM 722 C CA . LYS A 1 88 ? -13.279 2.353 10.802 1.00 92.88 88 LYS A CA 1
ATOM 723 C C . LYS A 1 88 ? -13.964 1.000 11.024 1.00 92.88 88 LYS A C 1
ATOM 725 O O . LYS A 1 88 ? -14.358 0.693 12.144 1.00 92.88 88 LYS A O 1
ATOM 730 N N . HIS A 1 89 ? -14.088 0.208 9.961 1.00 92.12 89 HIS A N 1
ATOM 731 C CA . HIS A 1 89 ? -14.745 -1.099 9.945 1.00 92.12 89 HIS A CA 1
ATOM 732 C C . HIS A 1 89 ? -13.731 -2.210 9.669 1.00 92.12 89 HIS A C 1
ATOM 734 O O . HIS A 1 89 ? -12.740 -1.947 8.985 1.00 92.12 89 HIS A O 1
ATOM 740 N N . PRO A 1 90 ? -13.973 -3.441 10.149 1.00 92.06 90 PRO A N 1
ATOM 741 C CA . PRO A 1 90 ? -13.007 -4.512 9.990 1.00 92.06 90 PRO A CA 1
ATOM 742 C C . PRO A 1 90 ? -12.845 -4.897 8.515 1.00 92.06 90 PRO A C 1
ATOM 744 O O . PRO A 1 90 ? -13.841 -5.137 7.830 1.00 92.06 90 PRO A O 1
ATOM 747 N N . LEU A 1 91 ? -11.600 -4.972 8.032 1.00 92.81 91 LEU A N 1
ATOM 748 C CA . LEU A 1 91 ? -11.320 -5.342 6.639 1.00 92.81 91 LEU A CA 1
ATOM 749 C C . LEU A 1 91 ? -11.598 -6.832 6.385 1.00 92.81 91 LEU A C 1
ATOM 751 O O . LEU A 1 91 ? -12.118 -7.191 5.336 1.00 92.81 91 LEU A O 1
ATOM 755 N N . ASN A 1 92 ? -11.283 -7.692 7.358 1.00 94.50 92 ASN A N 1
ATOM 756 C CA . ASN A 1 92 ? -11.472 -9.149 7.352 1.00 94.50 92 ASN A CA 1
ATOM 757 C C . ASN A 1 92 ? -10.799 -9.899 6.187 1.00 94.50 92 ASN A C 1
ATOM 759 O O . ASN A 1 92 ? -11.151 -11.047 5.903 1.00 94.50 92 ASN A O 1
ATOM 763 N N . LEU A 1 93 ? -9.800 -9.281 5.560 1.00 95.06 93 LEU A N 1
ATOM 764 C CA . LEU A 1 93 ? -9.001 -9.851 4.477 1.00 95.06 93 LEU A CA 1
ATOM 765 C C . LEU A 1 93 ? -7.558 -10.050 4.937 1.00 95.06 93 LEU A C 1
ATOM 767 O O . LEU A 1 93 ? -7.052 -9.297 5.774 1.00 95.06 93 LEU A O 1
ATOM 771 N N . THR A 1 94 ? -6.881 -11.047 4.378 1.00 95.81 94 THR A N 1
ATOM 772 C CA . THR A 1 94 ? -5.415 -11.079 4.370 1.00 95.81 94 THR A CA 1
ATOM 773 C C . THR A 1 94 ? -4.896 -10.366 3.119 1.00 95.81 94 THR A C 1
ATOM 775 O O . THR A 1 94 ? -5.650 -10.140 2.175 1.00 95.81 94 THR A O 1
ATOM 778 N N . TRP A 1 95 ? -3.601 -10.039 3.069 1.00 95.38 95 TRP A N 1
ATOM 779 C CA . TRP A 1 95 ? -3.000 -9.469 1.854 1.00 95.38 95 TRP A CA 1
ATOM 780 C C . TRP A 1 95 ? -3.182 -10.369 0.616 1.00 95.38 95 TRP A C 1
ATOM 782 O O . TRP A 1 95 ? -3.374 -9.871 -0.492 1.00 95.38 95 TRP A O 1
ATOM 792 N N . TRP A 1 96 ? -3.180 -11.694 0.799 1.00 94.25 96 TRP A N 1
ATOM 793 C CA . TRP A 1 96 ? -3.410 -12.649 -0.291 1.00 94.25 96 TRP A CA 1
ATOM 794 C C . TRP A 1 96 ? -4.806 -12.492 -0.903 1.00 94.25 96 TRP A C 1
ATOM 796 O O . TRP A 1 96 ? -4.953 -12.581 -2.122 1.00 94.25 96 TRP A O 1
ATOM 806 N N . ASP A 1 97 ? -5.791 -12.158 -0.067 1.00 95.19 97 ASP A N 1
ATOM 807 C CA . ASP A 1 97 ? -7.199 -12.001 -0.441 1.00 95.19 97 ASP A CA 1
ATOM 808 C C . ASP A 1 97 ? -7.524 -10.609 -1.006 1.00 95.19 97 ASP A C 1
ATOM 810 O O . ASP A 1 97 ? -8.675 -10.334 -1.345 1.00 95.19 97 ASP A O 1
ATOM 814 N N . PHE A 1 98 ? -6.547 -9.697 -1.092 1.00 94.50 98 PHE A N 1
ATOM 815 C CA . PHE A 1 98 ? -6.790 -8.374 -1.665 1.00 94.50 98 PHE A CA 1
ATOM 816 C C . PHE A 1 98 ? -7.212 -8.509 -3.132 1.00 94.50 98 PHE A C 1
ATOM 818 O O . PHE A 1 98 ? -6.487 -9.149 -3.898 1.00 94.50 98 PHE A O 1
ATOM 825 N N . PRO A 1 99 ? -8.336 -7.898 -3.549 1.00 93.50 99 PRO A N 1
ATOM 826 C CA . PRO A 1 99 ? -8.763 -7.917 -4.938 1.00 93.50 99 PRO A CA 1
ATOM 827 C C . PRO A 1 99 ? -7.666 -7.389 -5.853 1.00 93.50 99 PRO A C 1
ATOM 829 O O . PRO A 1 99 ? -7.108 -6.320 -5.597 1.00 93.50 99 PRO A O 1
ATOM 832 N N . ASP A 1 100 ? -7.396 -8.088 -6.953 1.00 91.88 100 ASP A N 1
ATOM 833 C CA . ASP A 1 100 ? -6.364 -7.645 -7.890 1.00 91.88 100 ASP A CA 1
ATOM 834 C C . ASP A 1 100 ? -6.686 -6.250 -8.431 1.00 91.88 100 ASP A C 1
ATOM 836 O O . ASP A 1 100 ? -5.780 -5.433 -8.547 1.00 91.88 100 ASP A O 1
ATOM 840 N N . ALA A 1 101 ? -7.975 -5.924 -8.609 1.00 91.75 101 ALA A N 1
ATOM 841 C CA . ALA A 1 101 ? -8.491 -4.607 -9.003 1.00 91.75 101 ALA A CA 1
ATOM 842 C C . ALA A 1 101 ? -8.064 -3.432 -8.094 1.00 91.75 101 ALA A C 1
ATOM 844 O O . ALA A 1 101 ? -8.233 -2.271 -8.465 1.00 91.75 101 ALA A O 1
ATOM 845 N N . TRP A 1 102 ? -7.528 -3.696 -6.899 1.00 92.62 102 TRP A N 1
ATOM 846 C CA . TRP A 1 102 ? -6.946 -2.662 -6.036 1.00 92.62 102 TRP A CA 1
ATOM 847 C C . TRP A 1 102 ? -5.566 -2.187 -6.511 1.00 92.62 102 TRP A C 1
ATOM 849 O O . TRP A 1 102 ? -5.132 -1.079 -6.174 1.00 92.62 102 TRP A O 1
ATOM 859 N N . PHE A 1 103 ? -4.892 -3.012 -7.308 1.00 92.44 103 PHE A N 1
ATOM 860 C CA . PHE A 1 103 ? -3.581 -2.764 -7.889 1.0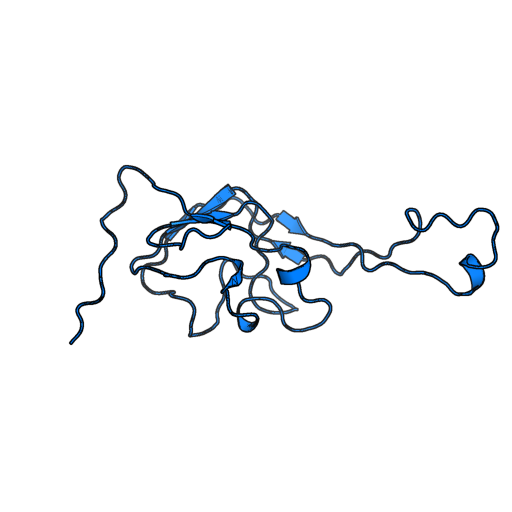0 92.44 103 PHE A CA 1
ATOM 861 C C . PHE A 1 103 ? -3.705 -2.297 -9.351 1.00 92.44 103 PHE A C 1
ATOM 863 O O . PHE A 1 103 ? -4.725 -2.546 -10.002 1.00 92.44 103 PHE A O 1
ATOM 870 N N . PRO A 1 104 ? -2.660 -1.659 -9.910 1.00 89.56 104 PRO A N 1
ATOM 871 C CA . PRO A 1 104 ? -2.605 -1.359 -11.339 1.00 89.56 104 PRO A CA 1
ATOM 872 C C . PRO A 1 104 ? -2.761 -2.617 -12.204 1.00 89.56 104 PRO A C 1
ATOM 874 O O . PRO A 1 104 ? -2.023 -3.582 -12.023 1.00 89.56 104 PRO A O 1
ATOM 877 N N . GLN A 1 105 ? -3.708 -2.578 -13.148 1.00 82.69 105 GLN A N 1
ATOM 878 C CA . GLN A 1 105 ? -4.106 -3.733 -13.970 1.00 82.69 105 GLN A CA 1
ATOM 879 C C . GLN A 1 105 ? -3.308 -3.920 -15.267 1.00 82.69 105 GLN A C 1
ATOM 881 O O . GLN A 1 105 ? -3.383 -4.984 -15.868 1.00 82.69 105 GLN A O 1
ATOM 886 N N . GLU A 1 106 ? -2.570 -2.912 -15.743 1.00 73.62 106 GLU A N 1
ATOM 887 C CA . GLU A 1 106 ? -1.851 -3.041 -17.023 1.00 73.62 106 GLU A CA 1
ATOM 888 C C . GLU A 1 106 ? -0.370 -3.353 -16.781 1.00 73.62 106 GLU A C 1
ATOM 890 O O . GLU A 1 106 ? 0.287 -2.738 -15.934 1.00 73.62 106 GLU A O 1
ATOM 895 N N . GLY A 1 107 ? 0.174 -4.270 -17.582 1.00 76.62 107 GLY A N 1
ATOM 896 C CA . GLY A 1 107 ? 1.551 -4.745 -17.469 1.00 76.62 107 GLY A CA 1
ATOM 897 C C . GLY A 1 107 ? 1.690 -5.909 -16.488 1.00 76.62 107 GLY A C 1
ATOM 898 O O . GLY A 1 107 ? 0.784 -6.724 -16.342 1.00 76.62 107 GLY A O 1
ATOM 899 N N . PHE A 1 108 ? 2.851 -6.015 -15.839 1.00 81.06 108 PHE A N 1
ATOM 900 C CA . PHE A 1 108 ? 3.099 -7.091 -14.883 1.00 81.06 108 PHE A CA 1
ATOM 901 C C . PHE A 1 108 ? 2.281 -6.875 -13.593 1.00 81.06 108 PHE A C 1
ATOM 903 O O . PHE A 1 108 ? 2.355 -5.775 -13.030 1.00 81.06 108 PHE A O 1
ATOM 910 N N . PRO A 1 109 ? 1.553 -7.890 -13.082 1.00 87.88 109 PRO A N 1
ATOM 911 C CA . PRO A 1 109 ? 0.758 -7.755 -11.864 1.00 87.88 109 PRO A CA 1
ATOM 912 C C . PRO A 1 109 ? 1.636 -7.391 -10.662 1.00 87.88 109 PRO A C 1
ATOM 914 O O . PRO A 1 109 ? 2.430 -8.196 -10.173 1.00 87.88 109 PRO A O 1
ATOM 917 N N . LEU A 1 110 ? 1.498 -6.164 -10.153 1.00 89.69 110 LEU A N 1
ATOM 918 C CA . LEU A 1 110 ? 2.385 -5.661 -9.095 1.00 89.69 110 LEU A CA 1
ATOM 919 C C . LEU A 1 110 ? 2.207 -6.403 -7.766 1.00 89.69 110 LEU A C 1
ATOM 921 O O . LEU A 1 110 ? 3.161 -6.530 -7.000 1.00 89.69 110 LEU A O 1
ATOM 925 N N . LYS A 1 111 ? 1.018 -6.960 -7.515 1.00 92.19 111 LYS A N 1
ATOM 926 C CA . LYS A 1 111 ? 0.775 -7.850 -6.374 1.00 92.19 111 LYS A CA 1
ATOM 927 C C . LYS A 1 111 ? 1.703 -9.072 -6.404 1.00 92.19 111 LYS A C 1
ATOM 929 O O . LYS A 1 111 ? 2.219 -9.461 -5.363 1.00 92.19 111 LYS A O 1
ATOM 934 N N . HIS A 1 112 ? 2.003 -9.624 -7.585 1.00 90.69 112 HIS A N 1
ATOM 935 C CA . HIS A 1 112 ? 2.908 -10.775 -7.727 1.00 90.69 112 HIS A CA 1
ATOM 936 C C . HIS A 1 112 ? 4.373 -10.414 -7.449 1.00 90.69 112 HIS A C 1
ATOM 938 O O . HIS A 1 112 ? 5.147 -11.272 -7.039 1.00 90.69 112 HIS A O 1
ATOM 944 N N . LEU A 1 113 ? 4.749 -9.139 -7.603 1.00 89.81 113 LEU A N 1
ATOM 945 C CA . LEU A 1 113 ? 6.051 -8.617 -7.163 1.00 89.81 113 LEU A CA 1
ATOM 946 C C . LEU A 1 113 ? 6.100 -8.336 -5.654 1.00 89.81 113 LEU A C 1
ATOM 948 O O . LEU A 1 113 ? 7.111 -7.853 -5.147 1.00 89.81 113 LEU A O 1
ATOM 952 N N . GLY A 1 114 ? 5.007 -8.600 -4.935 1.00 92.31 114 GLY A N 1
ATOM 953 C CA . GLY A 1 114 ? 4.892 -8.356 -3.506 1.00 92.31 114 GLY A CA 1
ATOM 954 C C . GLY A 1 114 ? 4.547 -6.913 -3.151 1.00 92.31 114 GLY A C 1
ATOM 955 O O . GLY A 1 114 ? 4.684 -6.555 -1.986 1.00 92.31 114 GLY A O 1
ATOM 956 N N . CYS A 1 115 ? 4.117 -6.065 -4.095 1.00 93.75 115 CYS A N 1
ATOM 957 C CA . CYS A 1 115 ? 3.665 -4.708 -3.768 1.00 93.75 115 CYS A CA 1
ATOM 958 C C . CYS A 1 115 ? 2.466 -4.731 -2.812 1.00 93.75 115 CYS A C 1
ATOM 960 O O . CYS A 1 115 ? 1.574 -5.575 -2.911 1.00 93.75 115 CYS A O 1
ATOM 962 N N . GLY A 1 116 ? 2.432 -3.764 -1.895 1.00 95.12 116 GLY A N 1
ATOM 963 C CA . GLY A 1 116 ? 1.347 -3.623 -0.927 1.00 95.12 116 GLY A CA 1
ATOM 964 C C . GLY A 1 116 ? 1.297 -4.713 0.147 1.00 95.12 116 GLY A C 1
ATOM 965 O O . GLY A 1 116 ? 0.308 -4.765 0.879 1.00 95.12 116 GLY A O 1
ATOM 966 N N . LEU A 1 117 ? 2.318 -5.579 0.241 1.00 96.38 117 LEU A N 1
ATOM 967 C CA . LEU A 1 117 ? 2.423 -6.589 1.294 1.00 96.38 117 LEU A CA 1
ATOM 968 C C . LEU A 1 117 ? 2.364 -5.895 2.649 1.00 96.38 117 LEU A C 1
ATOM 970 O O . LEU A 1 117 ? 3.133 -4.972 2.925 1.00 96.38 117 LEU A O 1
ATOM 974 N N . CYS A 1 118 ? 1.447 -6.352 3.492 1.00 96.94 118 CYS A N 1
ATOM 975 C CA . CYS A 1 118 ? 1.181 -5.748 4.784 1.00 96.94 118 CYS A CA 1
ATOM 976 C C . CYS A 1 118 ? 0.969 -6.786 5.876 1.00 96.94 118 CYS A C 1
ATOM 978 O O . CYS A 1 118 ? 0.574 -7.924 5.618 1.00 96.94 118 CYS A O 1
ATOM 980 N N . LEU A 1 119 ? 1.213 -6.345 7.107 1.00 96.50 119 LEU A N 1
ATOM 981 C CA . LEU A 1 119 ? 0.947 -7.099 8.319 1.00 96.50 119 LEU A CA 1
ATOM 982 C C . LEU A 1 119 ? -0.141 -6.414 9.148 1.00 96.50 119 LEU A C 1
ATOM 984 O O . LEU A 1 119 ? -0.080 -5.193 9.313 1.00 96.50 119 LEU A O 1
ATOM 988 N N . PRO A 1 120 ? -1.115 -7.171 9.683 1.00 96.62 120 PRO A N 1
ATOM 989 C CA . PRO A 1 120 ? -2.035 -6.637 10.675 1.00 96.62 120 PRO A CA 1
ATOM 990 C C . PRO A 1 120 ? -1.255 -6.202 11.918 1.00 96.62 120 PRO A C 1
ATOM 992 O O . PRO A 1 120 ? -0.308 -6.876 12.325 1.00 96.62 120 PRO A O 1
ATOM 995 N N . ILE A 1 121 ? -1.649 -5.073 12.501 1.00 95.44 121 ILE A N 1
ATOM 996 C CA . ILE A 1 121 ? -1.013 -4.527 13.702 1.00 95.44 121 ILE A CA 1
ATOM 997 C C . ILE A 1 121 ? -2.058 -4.056 14.709 1.00 95.44 121 ILE A C 1
ATOM 999 O O . ILE A 1 121 ? -3.117 -3.555 14.326 1.00 95.44 121 ILE A O 1
ATOM 1003 N N . ASP A 1 122 ? -1.705 -4.158 15.988 1.00 93.94 122 ASP A N 1
ATOM 1004 C CA . ASP A 1 122 ? -2.491 -3.630 17.098 1.00 93.94 122 ASP A CA 1
ATOM 1005 C C . ASP A 1 122 ? -1.835 -2.355 17.625 1.00 93.94 122 ASP A C 1
ATOM 1007 O O . ASP A 1 122 ? -0.676 -2.352 18.044 1.00 93.94 122 ASP A O 1
ATOM 1011 N N . ILE A 1 123 ? -2.580 -1.251 17.599 1.00 93.31 123 ILE A N 1
ATOM 1012 C CA . ILE A 1 123 ? -2.087 0.062 18.021 1.00 93.31 123 ILE A CA 1
ATOM 1013 C C . ILE A 1 123 ? -2.829 0.479 19.287 1.00 93.31 123 ILE A C 1
ATOM 1015 O O . ILE A 1 123 ? -4.057 0.577 19.306 1.00 93.31 123 ILE A O 1
ATOM 1019 N N . LYS A 1 124 ? -2.074 0.751 20.354 1.00 92.69 124 LYS A N 1
ATOM 1020 C CA . LYS A 1 124 ? -2.627 1.242 21.621 1.00 92.69 124 LYS A CA 1
ATOM 1021 C C . LYS A 1 124 ? -3.141 2.674 21.451 1.00 92.69 124 LYS A C 1
ATOM 1023 O O . LYS A 1 124 ? -2.451 3.511 20.878 1.00 92.69 124 LYS A O 1
ATOM 1028 N N . GLY A 1 125 ? -4.330 2.955 21.983 1.00 88.31 125 GLY A N 1
ATOM 1029 C CA . GLY A 1 125 ? -4.932 4.294 21.959 1.00 88.31 125 GLY A CA 1
ATOM 1030 C C . GLY A 1 125 ? -5.743 4.627 20.703 1.00 88.31 125 GLY A C 1
ATOM 1031 O O . GLY A 1 125 ? -6.213 5.755 20.580 1.00 88.31 125 GLY A O 1
ATOM 1032 N N . LEU A 1 126 ? -5.943 3.674 19.784 1.00 87.94 126 LEU A N 1
ATOM 1033 C CA . LEU A 1 126 ? -6.916 3.852 18.707 1.00 87.94 126 LEU A CA 1
ATOM 1034 C C . LEU A 1 126 ? -8.357 3.744 19.231 1.00 87.94 126 LEU A C 1
ATOM 1036 O O . LEU A 1 126 ? -8.619 2.954 20.143 1.00 87.94 126 LEU A O 1
ATOM 1040 N N . PRO A 1 127 ? -9.308 4.495 18.643 1.00 86.00 127 PRO A N 1
ATOM 1041 C CA . PRO A 1 127 ? -10.723 4.273 18.907 1.00 86.00 127 PRO A CA 1
ATOM 1042 C C . PRO A 1 127 ? -11.124 2.849 18.486 1.00 86.00 127 PRO A C 1
ATOM 1044 O O . PRO A 1 127 ? -10.561 2.311 17.531 1.00 86.00 127 PRO A O 1
ATOM 1047 N N . PRO A 1 128 ? -12.110 2.231 19.158 1.00 84.75 128 PRO A N 1
ATOM 1048 C CA . PRO A 1 128 ? -12.515 0.868 18.849 1.00 84.75 128 PRO A CA 1
ATOM 1049 C C . PRO A 1 128 ? -13.031 0.747 17.410 1.00 84.75 128 PRO A C 1
ATOM 1051 O O . PRO A 1 128 ? -13.753 1.613 16.905 1.00 84.75 128 PRO A O 1
ATOM 1054 N N . CYS A 1 129 ? -12.683 -0.363 16.755 1.00 83.81 129 CYS A N 1
ATOM 1055 C CA . CYS A 1 129 ? -13.203 -0.688 15.432 1.00 83.81 129 CYS A CA 1
ATOM 1056 C C . CYS A 1 129 ? -14.728 -0.828 15.506 1.00 83.81 129 CYS A C 1
ATOM 1058 O O . CYS A 1 129 ? -15.253 -1.603 16.305 1.00 83.81 129 CYS A O 1
ATOM 1060 N N . THR A 1 130 ? -15.453 -0.069 14.685 1.00 84.00 130 THR A N 1
ATOM 1061 C CA . THR A 1 130 ? -16.913 -0.109 14.678 1.00 84.00 130 THR A CA 1
ATOM 1062 C C . THR A 1 130 ? -17.368 -1.347 13.913 1.00 84.00 130 THR A C 1
ATOM 1064 O O . THR A 1 130 ? -17.230 -1.415 12.687 1.00 84.00 130 THR A O 1
ATOM 1067 N N . THR A 1 131 ? -17.956 -2.319 14.604 1.00 74.88 131 THR A N 1
ATOM 1068 C CA . THR A 1 131 ? -18.700 -3.398 13.948 1.00 74.88 131 THR A CA 1
ATOM 1069 C C . THR A 1 131 ? -19.884 -2.761 13.224 1.00 74.88 131 THR A C 1
ATOM 1071 O O . THR A 1 131 ? -20.627 -1.990 13.831 1.00 74.88 131 THR A O 1
ATOM 1074 N N . LYS A 1 132 ? -20.050 -2.998 11.915 1.00 61.12 132 LYS A N 1
ATOM 1075 C CA . LYS A 1 132 ? -21.275 -2.557 11.232 1.00 61.12 132 LYS A CA 1
ATOM 1076 C C . LYS A 1 132 ? -22.446 -3.213 11.964 1.00 61.12 132 LYS A C 1
ATOM 1078 O O . LYS A 1 132 ? -22.477 -4.438 12.040 1.00 61.12 132 LYS A O 1
ATOM 1083 N N . ALA A 1 133 ? -23.359 -2.419 12.520 1.00 52.06 133 ALA A N 1
ATOM 1084 C CA . ALA A 1 133 ? -24.630 -2.949 12.982 1.00 52.06 133 ALA A CA 1
ATOM 1085 C C . ALA A 1 133 ? -25.315 -3.564 11.757 1.00 52.06 133 ALA A C 1
ATOM 1087 O O . ALA A 1 133 ? -25.569 -2.867 10.774 1.00 52.06 133 ALA A O 1
ATOM 1088 N N . THR A 1 134 ? -25.495 -4.880 11.769 1.00 45.66 134 THR A N 1
ATOM 1089 C CA . THR A 1 134 ? -26.411 -5.573 10.863 1.00 45.66 134 THR A CA 1
ATOM 1090 C C . THR A 1 134 ? -27.796 -4.981 11.096 1.00 45.66 134 THR A C 1
ATOM 1092 O O . THR A 1 134 ? -28.355 -5.168 12.176 1.00 45.66 134 THR A O 1
ATOM 1095 N N . ALA A 1 135 ? -28.266 -4.189 10.131 1.00 34.97 135 ALA A N 1
ATOM 1096 C CA . ALA A 1 135 ? -29.661 -3.782 10.015 1.00 34.97 135 ALA A CA 1
ATOM 1097 C C . ALA A 1 135 ? -30.462 -4.907 9.355 1.00 34.97 135 ALA A C 1
ATOM 1099 O O . ALA A 1 135 ? -29.869 -5.591 8.485 1.00 34.97 135 ALA A O 1
#